Protein AF-A0A2U1WUU9-F1 (afdb_monomer)

Secondary structure (DSSP, 8-state):
------TT-BHHHHHHH-HHHHHHHHHH-GGGSTTSS--TTSBHHHHHHHHT--HHHHHHHHTT-------S-----------

Sequence (83 aa):
MSIEFAAATRLDTVTKQDPQAIARLATLHPGFGPGAGLPGEVTLGDAAEAIGLPLDLVLAYARGEIRVQVQEGRSCGCGCGSK

Radius of gyration: 15.57 Å; Cα contacts (8 Å, |Δi|>4): 87; chains: 1; bounding box: 55×22×27 Å

Mean predicted aligned error: 10.15 Å

Foldseek 3Di:
DQDQADQQAFQLNLCVVPVVLLVQLCVVPVCSPVPNPDDRRHGLNRSCVVVVHDSVVSRCSSRVVDDPPPPPPDDPPPDPDDD

Nearest PDB structures (foldseek):
  2k5e-assembly1_A  TM=5.647E-01  e=1.740E-01  Methanocaldococcus jannaschii
  7w5x-assembly1_F  TM=4.210E-01  e=9.136E+00  Escherichia coli K-12

Structure (mmCIF, N/CA/C/O backbone):
data_AF-A0A2U1WUU9-F1
#
_entry.id   AF-A0A2U1WUU9-F1
#
loop_
_atom_site.group_PDB
_atom_site.id
_atom_site.type_symbol
_atom_site.label_atom_id
_atom_site.label_alt_id
_atom_site.label_comp_id
_atom_site.label_asym_id
_atom_site.label_entity_id
_atom_site.label_seq_id
_atom_site.pdbx_PDB_ins_code
_atom_site.Cartn_x
_atom_site.Cartn_y
_atom_site.Cartn_z
_atom_site.occupancy
_atom_site.B_iso_or_equiv
_atom_site.auth_seq_id
_atom_site.auth_comp_id
_atom_site.auth_asym_id
_atom_site.auth_atom_id
_atom_site.pdbx_PDB_model_num
ATOM 1 N N . MET A 1 1 ? -11.621 -1.234 15.874 1.00 47.06 1 MET A N 1
ATOM 2 C CA . MET A 1 1 ? -12.376 -1.270 14.606 1.00 47.06 1 MET A CA 1
ATOM 3 C C . MET A 1 1 ? -11.385 -1.607 13.514 1.00 47.06 1 MET A C 1
ATOM 5 O O . MET A 1 1 ? -10.489 -0.809 13.281 1.00 47.06 1 MET A O 1
ATOM 9 N N . SER A 1 2 ? -11.475 -2.804 12.940 1.00 57.72 2 SER A N 1
ATOM 10 C CA . SER A 1 2 ? -10.666 -3.185 11.780 1.00 57.72 2 SER A CA 1
ATOM 11 C C . SER A 1 2 ? -11.324 -2.570 10.550 1.00 57.72 2 SER A C 1
ATOM 13 O O . SER A 1 2 ? -12.515 -2.779 10.336 1.00 57.72 2 SER A O 1
ATOM 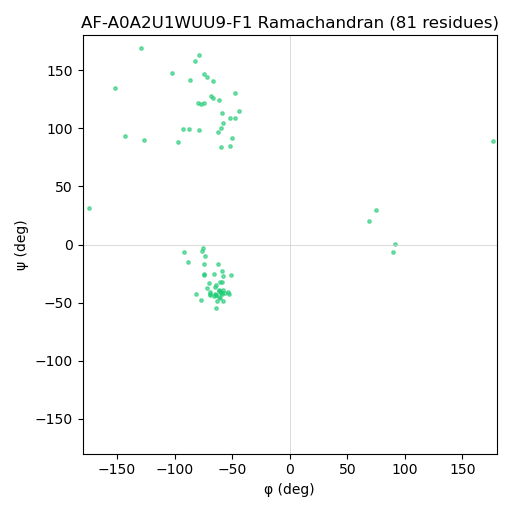15 N N . ILE A 1 3 ? -10.599 -1.745 9.803 1.00 69.19 3 ILE A N 1
ATOM 16 C CA . ILE A 1 3 ? -11.115 -1.162 8.564 1.00 69.19 3 ILE A CA 1
ATOM 17 C C . ILE A 1 3 ? -11.048 -2.255 7.495 1.00 69.19 3 ILE A C 1
ATOM 19 O O . ILE A 1 3 ? -9.980 -2.807 7.234 1.00 69.19 3 ILE A O 1
ATOM 23 N N . GLU A 1 4 ? -12.192 -2.600 6.910 1.00 80.62 4 GLU A N 1
ATOM 24 C CA . GLU A 1 4 ? -12.273 -3.621 5.867 1.00 80.62 4 GLU A CA 1
ATOM 25 C C . GLU A 1 4 ? -12.022 -2.978 4.497 1.00 80.62 4 GLU A C 1
ATOM 27 O O . GLU A 1 4 ? -12.898 -2.346 3.909 1.00 80.62 4 GLU A O 1
ATOM 32 N N . PHE A 1 5 ? -10.795 -3.108 3.992 1.00 86.62 5 PHE A N 1
ATOM 33 C CA . PHE A 1 5 ? -10.468 -2.745 2.611 1.00 86.62 5 PHE A CA 1
ATOM 34 C C . PHE A 1 5 ? -10.740 -3.916 1.664 1.00 86.62 5 PHE A C 1
ATOM 36 O O . PHE A 1 5 ? -10.454 -5.069 2.003 1.00 86.62 5 PHE A O 1
ATOM 43 N N . ALA A 1 6 ? -11.254 -3.617 0.472 1.00 89.44 6 ALA A N 1
ATOM 44 C CA . ALA A 1 6 ? -11.555 -4.578 -0.584 1.00 89.44 6 ALA A CA 1
ATOM 45 C C . ALA A 1 6 ? -10.941 -4.131 -1.919 1.00 89.44 6 ALA A C 1
ATOM 47 O O . ALA A 1 6 ? -10.504 -2.992 -2.067 1.00 89.44 6 ALA A O 1
ATOM 48 N N . ALA A 1 7 ? -10.939 -5.018 -2.918 1.00 90.31 7 ALA A N 1
ATOM 49 C CA . ALA A 1 7 ? -10.369 -4.733 -4.239 1.00 90.31 7 ALA A CA 1
ATOM 50 C C . ALA A 1 7 ? -10.943 -3.460 -4.877 1.00 90.31 7 ALA A C 1
ATOM 52 O O . ALA A 1 7 ? -10.197 -2.666 -5.433 1.00 90.31 7 ALA A O 1
ATOM 53 N N . ALA A 1 8 ? -12.255 -3.247 -4.737 1.00 92.75 8 ALA A N 1
ATOM 54 C CA . ALA A 1 8 ? -12.966 -2.091 -5.278 1.00 92.75 8 ALA A CA 1
ATOM 55 C C . ALA A 1 8 ? -12.755 -0.795 -4.471 1.00 92.75 8 ALA A C 1
ATOM 57 O O . ALA A 1 8 ? -13.246 0.264 -4.865 1.00 92.75 8 ALA A O 1
ATOM 58 N N . THR A 1 9 ? -12.061 -0.851 -3.329 1.00 91.44 9 THR A N 1
ATOM 59 C CA . THR A 1 9 ? -11.774 0.344 -2.535 1.00 91.44 9 THR A CA 1
ATOM 60 C C . THR A 1 9 ? -10.798 1.237 -3.296 1.00 91.44 9 THR A C 1
ATOM 62 O O . THR A 1 9 ? -9.738 0.789 -3.726 1.00 91.44 9 THR A O 1
ATOM 65 N N . ARG A 1 10 ? -11.150 2.516 -3.446 1.00 91.38 10 ARG A N 1
ATOM 66 C CA . ARG A 1 10 ? -10.309 3.525 -4.104 1.00 91.38 10 ARG A CA 1
ATOM 67 C C . ARG A 1 10 ? -9.142 3.957 -3.227 1.00 91.38 10 ARG A C 1
ATOM 69 O O . ARG A 1 10 ? -9.304 4.088 -2.013 1.00 91.38 10 ARG A O 1
ATOM 76 N N . LEU A 1 11 ? -8.008 4.280 -3.843 1.00 87.75 11 LEU A N 1
ATOM 77 C CA . LEU A 1 11 ? -6.821 4.790 -3.148 1.00 87.75 11 LEU A CA 1
ATOM 78 C C . LEU A 1 11 ? -7.102 6.075 -2.353 1.00 87.75 11 LEU A C 1
ATOM 80 O O . LEU A 1 11 ? -6.633 6.206 -1.222 1.00 87.75 11 LEU A O 1
ATOM 84 N N . ASP A 1 12 ? -7.919 6.997 -2.874 1.00 89.62 12 ASP A N 1
ATOM 85 C CA . ASP A 1 12 ? -8.333 8.198 -2.128 1.00 89.62 12 ASP A CA 1
ATOM 86 C C . ASP A 1 12 ? -9.112 7.837 -0.851 1.00 89.62 12 ASP A C 1
ATOM 88 O O . ASP A 1 12 ? -8.913 8.435 0.207 1.00 89.62 12 ASP A O 1
ATOM 92 N N . THR A 1 1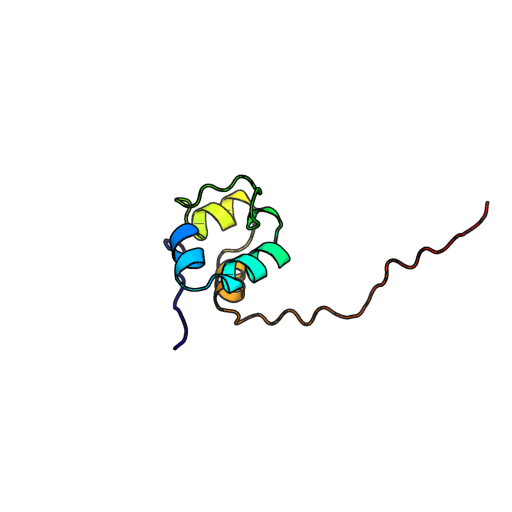3 ? -9.971 6.820 -0.943 1.00 90.81 13 THR A N 1
ATOM 93 C CA . THR A 1 13 ? -10.801 6.359 0.171 1.00 90.81 13 THR A CA 1
ATOM 94 C C . THR A 1 13 ? -9.933 5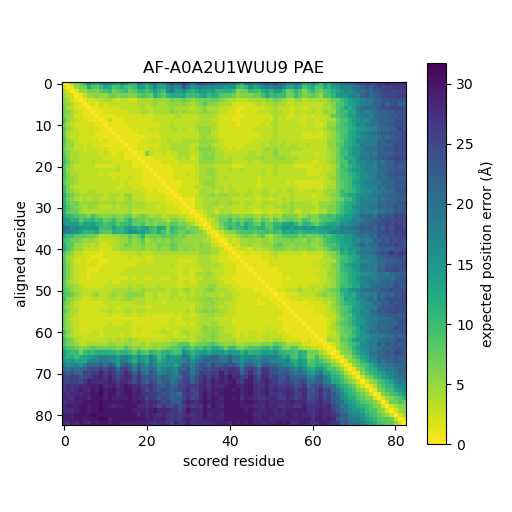.700 1.235 1.00 90.81 13 THR A C 1
ATOM 96 O O . THR A 1 13 ? -10.091 6.012 2.413 1.00 90.81 13 THR A O 1
ATOM 99 N N . VAL A 1 14 ? -8.959 4.878 0.829 1.00 88.25 14 VAL A N 1
ATOM 100 C CA . VAL A 1 14 ? -7.939 4.326 1.735 1.00 88.25 14 VAL A CA 1
ATOM 101 C C . VAL A 1 14 ? -7.179 5.455 2.428 1.00 88.25 14 VAL A C 1
ATOM 103 O O . VAL A 1 14 ? -7.092 5.460 3.648 1.00 88.25 14 VAL A O 1
ATOM 106 N N . THR A 1 15 ? -6.710 6.456 1.679 1.00 86.94 15 THR A N 1
ATOM 107 C CA . THR A 1 15 ? -5.962 7.603 2.225 1.00 86.94 15 THR A CA 1
ATOM 108 C C . THR A 1 15 ? -6.775 8.389 3.257 1.00 86.94 15 THR A C 1
ATOM 110 O O . THR A 1 15 ? -6.241 8.806 4.281 1.00 86.94 15 THR A O 1
ATOM 113 N N . LYS A 1 16 ? -8.072 8.597 2.999 1.00 87.62 16 LYS A N 1
ATOM 114 C CA . LYS A 1 16 ? -8.981 9.317 3.904 1.00 87.62 16 LYS A CA 1
ATOM 115 C C . LYS A 1 16 ? -9.323 8.518 5.160 1.00 87.62 16 LYS A C 1
ATOM 117 O O . LYS A 1 16 ? -9.473 9.115 6.221 1.00 87.62 16 LYS A O 1
ATOM 122 N N . GLN A 1 17 ? -9.488 7.202 5.036 1.00 89.31 17 GLN A N 1
ATOM 123 C CA . GLN A 1 17 ? -9.861 6.329 6.153 1.00 89.31 17 GLN A CA 1
ATOM 124 C C . GLN A 1 17 ? -8.660 5.950 7.024 1.00 89.31 17 GLN A C 1
ATOM 126 O O . GLN A 1 17 ? -8.765 5.965 8.248 1.00 89.31 17 GLN A O 1
ATOM 131 N N . ASP A 1 18 ? -7.528 5.627 6.402 1.00 86.94 18 ASP A N 1
ATOM 132 C CA . ASP A 1 18 ? -6.269 5.306 7.067 1.00 86.94 18 ASP A CA 1
ATOM 133 C C . ASP A 1 18 ? -5.075 5.862 6.260 1.00 86.94 18 ASP A C 1
ATOM 135 O O . ASP A 1 18 ? -4.522 5.182 5.389 1.00 86.94 18 ASP A O 1
ATOM 139 N N . PRO A 1 19 ? -4.600 7.080 6.577 1.00 83.75 19 PRO A N 1
ATOM 140 C CA . PRO A 1 19 ? -3.402 7.644 5.957 1.00 83.75 19 PRO A CA 1
ATOM 141 C C . PRO A 1 19 ? -2.150 6.773 6.149 1.00 83.75 19 PRO A C 1
ATOM 143 O O . PRO A 1 19 ? -1.232 6.806 5.328 1.00 83.75 19 PRO A O 1
ATOM 146 N N . GLN A 1 20 ? -2.094 5.978 7.225 1.00 85.12 20 GLN A N 1
ATOM 147 C CA . GLN A 1 20 ? -0.979 5.069 7.489 1.00 85.12 20 GLN A CA 1
ATOM 148 C C . GLN A 1 20 ? -1.020 3.847 6.568 1.00 85.12 20 GLN A C 1
ATOM 150 O O . GLN A 1 20 ? 0.034 3.287 6.275 1.00 85.12 20 GLN A O 1
ATOM 155 N N . ALA A 1 21 ? -2.191 3.442 6.065 1.00 86.44 21 ALA A N 1
ATOM 156 C CA . ALA A 1 21 ? -2.298 2.354 5.095 1.00 86.44 21 ALA A CA 1
ATOM 157 C C . ALA A 1 21 ? -1.544 2.681 3.798 1.00 86.44 21 ALA A C 1
ATOM 159 O O . ALA A 1 21 ? -0.825 1.827 3.288 1.00 86.44 21 ALA A O 1
ATOM 160 N N . ILE A 1 22 ? -1.604 3.927 3.316 1.00 85.81 22 ILE A N 1
ATOM 161 C CA . ILE A 1 22 ? -0.815 4.371 2.155 1.00 85.81 22 ILE A CA 1
ATOM 162 C C . ILE A 1 22 ? 0.682 4.329 2.449 1.00 85.81 22 ILE A C 1
ATOM 164 O O . ILE A 1 22 ? 1.452 3.840 1.628 1.00 85.81 22 ILE A O 1
ATOM 168 N N . ALA A 1 23 ? 1.102 4.780 3.634 1.00 83.56 23 ALA A N 1
ATOM 169 C CA . ALA A 1 23 ? 2.505 4.699 4.030 1.00 83.56 23 ALA A CA 1
ATOM 170 C C . ALA A 1 23 ? 3.003 3.242 4.061 1.00 83.56 23 ALA A C 1
ATOM 172 O O . ALA A 1 23 ? 4.104 2.969 3.591 1.00 83.56 23 ALA A O 1
ATOM 173 N N . ARG A 1 24 ? 2.181 2.295 4.542 1.00 86.25 24 ARG A N 1
ATOM 174 C CA . ARG A 1 24 ? 2.479 0.849 4.514 1.00 86.25 24 ARG A CA 1
ATOM 175 C C . ARG A 1 24 ? 2.527 0.300 3.090 1.00 86.25 24 ARG A C 1
ATOM 177 O O . ARG A 1 24 ? 3.434 -0.447 2.761 1.00 86.25 24 ARG A O 1
ATOM 184 N N . LEU A 1 25 ? 1.585 0.669 2.228 1.00 86.19 25 LEU A N 1
ATOM 185 C CA . LEU A 1 25 ? 1.597 0.241 0.827 1.00 86.19 25 LEU A CA 1
ATOM 186 C C . LEU A 1 25 ? 2.815 0.796 0.074 1.00 86.19 25 LEU A C 1
ATOM 188 O O . LEU A 1 25 ? 3.411 0.096 -0.741 1.00 86.19 25 LEU A O 1
ATOM 192 N N . ALA A 1 26 ? 3.249 2.013 0.400 1.00 86.25 26 ALA A N 1
ATOM 193 C CA . ALA A 1 26 ? 4.460 2.604 -0.154 1.00 86.25 26 ALA A CA 1
ATOM 194 C C . ALA A 1 26 ? 5.744 1.863 0.272 1.00 86.25 26 ALA A C 1
ATOM 196 O O . ALA A 1 26 ? 6.723 1.902 -0.472 1.00 86.25 26 ALA A O 1
ATOM 197 N N . THR A 1 27 ? 5.757 1.157 1.417 1.00 84.38 27 THR A N 1
ATOM 198 C CA . THR A 1 27 ? 6.892 0.279 1.779 1.00 84.38 27 THR A CA 1
ATOM 199 C C . THR A 1 27 ? 6.916 -1.011 0.967 1.00 84.38 27 THR A C 1
ATOM 201 O O . THR A 1 27 ? 7.987 -1.585 0.782 1.00 84.38 27 THR A O 1
ATOM 204 N N . LEU A 1 28 ? 5.758 -1.456 0.470 1.00 83.56 28 LEU A N 1
ATOM 205 C CA . LEU A 1 28 ? 5.649 -2.622 -0.398 1.00 83.56 28 LEU A CA 1
ATOM 206 C C . LEU A 1 28 ? 6.091 -2.298 -1.828 1.00 83.56 28 LEU A C 1
ATOM 208 O O . LEU A 1 28 ? 6.858 -3.050 -2.424 1.00 83.56 28 LEU A O 1
ATOM 212 N N . HIS A 1 29 ? 5.604 -1.186 -2.382 1.00 84.56 29 HIS A N 1
ATOM 213 C CA . HIS A 1 29 ? 5.999 -0.734 -3.709 1.00 84.56 29 HIS A CA 1
ATOM 214 C C . HIS A 1 29 ? 5.898 0.792 -3.820 1.00 84.56 29 HIS A C 1
ATOM 216 O O . HIS A 1 29 ? 4.858 1.359 -3.468 1.00 84.56 29 HIS A O 1
ATOM 222 N N . PRO A 1 30 ? 6.915 1.476 -4.386 1.00 81.31 30 PRO A N 1
ATOM 223 C CA . PRO A 1 30 ? 6.896 2.931 -4.532 1.00 81.31 30 PRO A CA 1
ATOM 224 C C . PRO A 1 30 ? 5.706 3.423 -5.360 1.00 81.31 30 PRO A C 1
ATOM 226 O O . PRO A 1 30 ? 5.274 4.546 -5.155 1.00 81.31 30 PRO A O 1
ATOM 229 N N . GLY A 1 31 ? 5.129 2.567 -6.214 1.00 83.12 31 GLY A N 1
ATOM 230 C CA . GLY A 1 31 ? 3.884 2.777 -6.970 1.00 83.12 31 GLY A CA 1
ATOM 231 C C . GLY A 1 31 ? 2.677 3.239 -6.142 1.00 83.12 31 GLY A C 1
ATOM 232 O O . GLY A 1 31 ? 1.805 3.912 -6.678 1.00 83.12 31 GLY A O 1
ATOM 233 N N . PHE A 1 32 ? 2.630 2.922 -4.845 1.00 83.25 32 PHE A N 1
ATOM 234 C CA . PHE A 1 32 ? 1.566 3.370 -3.936 1.00 83.25 32 PHE A CA 1
ATOM 235 C C . PHE A 1 32 ? 1.883 4.692 -3.216 1.00 83.25 32 PHE A C 1
ATOM 237 O O . PHE A 1 32 ? 1.042 5.217 -2.488 1.00 83.25 32 PHE A O 1
ATOM 244 N N . GLY A 1 33 ? 3.101 5.215 -3.368 1.00 75.44 33 GLY A N 1
ATOM 245 C CA . GLY A 1 33 ? 3.563 6.418 -2.686 1.00 75.44 33 GLY A CA 1
ATOM 246 C C . GLY A 1 33 ? 3.059 7.726 -3.313 1.00 75.44 33 GLY A C 1
ATOM 247 O O . GLY A 1 33 ? 2.631 7.764 -4.470 1.00 75.44 33 GLY A O 1
ATOM 248 N N . PRO A 1 34 ? 3.140 8.845 -2.573 1.00 64.75 34 PRO A N 1
ATOM 249 C CA . PRO A 1 34 ? 2.830 10.161 -3.118 1.00 64.75 34 PRO A CA 1
ATOM 250 C C . PRO A 1 34 ? 3.784 10.498 -4.275 1.00 64.75 34 PRO A C 1
ATOM 252 O O . PRO A 1 34 ? 5.001 10.465 -4.117 1.00 64.75 34 PRO A O 1
ATOM 255 N N . GLY A 1 35 ? 3.222 10.819 -5.445 1.00 65.62 35 GLY A N 1
ATOM 256 C CA . GLY A 1 35 ? 3.983 11.128 -6.665 1.00 65.62 35 GLY A CA 1
ATOM 257 C C . GLY A 1 35 ? 4.264 9.931 -7.578 1.00 65.62 35 GLY A C 1
ATOM 258 O O . GLY A 1 35 ? 4.846 10.108 -8.642 1.00 65.62 35 GLY A O 1
ATOM 259 N N . ALA A 1 36 ? 3.810 8.731 -7.212 1.00 67.50 36 ALA A N 1
ATOM 260 C CA . ALA A 1 36 ? 4.059 7.504 -7.964 1.00 67.50 36 ALA A CA 1
ATOM 261 C C . ALA A 1 36 ? 3.232 7.341 -9.254 1.00 67.50 36 ALA A C 1
ATOM 263 O O . ALA A 1 36 ? 3.408 6.377 -9.993 1.00 67.50 36 ALA A O 1
ATOM 264 N N . GLY A 1 37 ? 2.338 8.290 -9.534 1.00 63.41 37 GLY A N 1
ATOM 265 C CA . GLY A 1 37 ? 1.579 8.354 -10.782 1.00 63.41 37 GLY A CA 1
ATOM 266 C C . GLY A 1 37 ? 0.248 7.602 -10.777 1.00 63.41 37 GLY A C 1
ATOM 267 O O . GLY A 1 37 ? -0.509 7.769 -11.728 1.00 63.41 37 GLY A O 1
ATOM 268 N N . LEU A 1 38 ? -0.089 6.840 -9.727 1.00 76.19 38 LEU A N 1
ATOM 269 C CA . LEU A 1 38 ? -1.427 6.255 -9.604 1.00 76.19 38 LEU A CA 1
ATOM 270 C C . LEU A 1 38 ? -2.453 7.333 -9.210 1.00 76.19 38 LEU A C 1
ATOM 272 O O . LEU A 1 38 ? -2.296 7.971 -8.164 1.00 76.19 38 LEU A O 1
ATOM 276 N N . PRO A 1 39 ? -3.506 7.554 -10.016 1.00 80.44 39 PRO A N 1
ATOM 277 C CA . PRO A 1 39 ? -4.548 8.505 -9.666 1.00 80.44 39 PRO A CA 1
ATOM 278 C C . PRO A 1 39 ? -5.407 7.961 -8.517 1.00 80.44 39 PRO A C 1
ATOM 280 O O . PRO A 1 39 ? -5.684 6.769 -8.434 1.00 80.44 39 PRO A O 1
ATOM 283 N N . GLY A 1 40 ? -5.858 8.840 -7.618 1.00 80.38 40 GLY A N 1
ATOM 284 C CA . GLY A 1 40 ? -6.598 8.438 -6.410 1.00 80.38 40 GLY A CA 1
ATOM 285 C C . GLY A 1 40 ? -7.940 7.740 -6.677 1.00 80.38 40 GLY A C 1
ATOM 286 O O . GLY A 1 40 ? -8.479 7.088 -5.784 1.00 80.38 40 GLY A O 1
ATOM 287 N N . GLU A 1 41 ? -8.473 7.853 -7.896 1.00 86.94 41 GLU A N 1
ATOM 288 C CA . GLU A 1 41 ? -9.679 7.153 -8.353 1.00 86.94 41 GLU A CA 1
ATOM 289 C C . GLU A 1 41 ? -9.465 5.657 -8.633 1.00 86.94 41 GLU A C 1
ATOM 291 O O . GLU A 1 41 ? -10.445 4.910 -8.673 1.00 86.94 41 GLU A O 1
ATOM 296 N N . VAL A 1 42 ? -8.207 5.224 -8.782 1.00 90.19 42 VAL A N 1
ATOM 297 C CA . VAL A 1 42 ? -7.834 3.823 -9.003 1.00 90.19 42 VAL A CA 1
ATOM 298 C C . VAL A 1 42 ? -8.145 2.987 -7.770 1.00 90.19 42 VAL A C 1
ATOM 300 O O . VAL A 1 42 ? -7.976 3.415 -6.622 1.00 90.19 42 VAL A O 1
ATOM 303 N N . THR A 1 43 ? -8.630 1.778 -8.027 1.00 92.12 43 THR A N 1
ATOM 304 C CA . THR A 1 43 ? -8.967 0.803 -6.995 1.00 92.12 43 THR A CA 1
ATOM 305 C C . THR A 1 43 ? -7.724 0.040 -6.531 1.00 92.12 43 THR A C 1
ATOM 307 O O . THR A 1 43 ? -6.732 -0.048 -7.252 1.00 92.12 43 THR A O 1
ATOM 310 N N . LEU A 1 44 ? -7.752 -0.535 -5.326 1.00 89.94 44 LEU A N 1
ATOM 311 C CA . LEU A 1 44 ? -6.663 -1.394 -4.844 1.00 89.94 44 LEU A CA 1
ATOM 312 C C . LEU A 1 44 ? -6.428 -2.603 -5.764 1.00 89.94 44 LEU A C 1
ATOM 314 O O . LEU A 1 44 ? -5.287 -3.032 -5.905 1.00 89.94 44 LEU A O 1
ATOM 318 N N . GLY A 1 45 ? -7.484 -3.127 -6.397 1.00 91.56 45 GLY A N 1
ATOM 319 C CA . GLY A 1 45 ? -7.408 -4.193 -7.399 1.00 91.56 45 GLY A CA 1
ATOM 320 C C . GLY A 1 45 ? -6.647 -3.775 -8.650 1.00 91.56 45 GLY A C 1
ATOM 321 O O . GLY A 1 45 ? -5.655 -4.410 -8.994 1.00 91.56 45 GLY A O 1
ATOM 322 N N . AS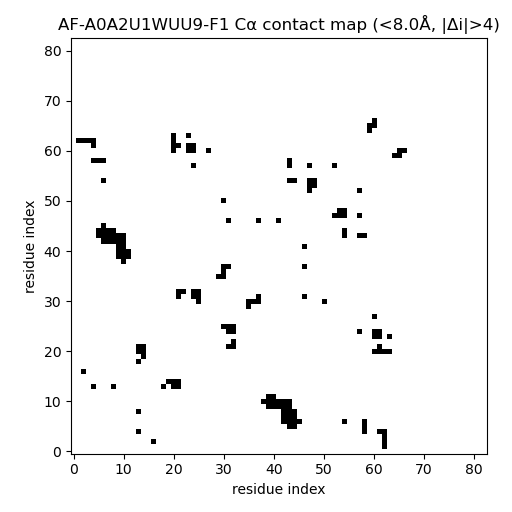P A 1 46 ? -7.065 -2.673 -9.273 1.00 91.94 46 ASP A N 1
ATOM 323 C CA . ASP A 1 46 ? -6.390 -2.112 -10.450 1.00 91.94 46 ASP A CA 1
ATOM 324 C C . ASP A 1 46 ? -4.935 -1.738 -10.146 1.00 91.94 46 ASP A C 1
ATOM 326 O O . ASP A 1 46 ? -4.039 -2.017 -10.936 1.00 91.94 46 ASP A O 1
ATOM 330 N N . ALA A 1 47 ? -4.673 -1.140 -8.980 1.00 88.75 47 ALA A N 1
ATOM 331 C CA . ALA A 1 47 ? -3.317 -0.804 -8.562 1.00 88.75 47 ALA A CA 1
ATOM 332 C C . ALA A 1 47 ? -2.451 -2.058 -8.369 1.00 88.75 47 ALA A C 1
ATOM 334 O O . ALA A 1 47 ? -1.300 -2.079 -8.801 1.00 88.75 47 ALA A O 1
ATOM 335 N N . ALA A 1 48 ? -2.990 -3.107 -7.740 1.00 90.81 48 ALA A N 1
ATOM 336 C CA . ALA A 1 48 ? -2.287 -4.374 -7.569 1.00 90.81 48 ALA A CA 1
ATOM 337 C C . ALA A 1 48 ? -1.953 -5.011 -8.926 1.00 90.81 48 ALA A C 1
ATOM 339 O O . ALA A 1 48 ? -0.811 -5.416 -9.139 1.00 90.81 48 ALA A O 1
ATOM 340 N N . GLU A 1 49 ? -2.908 -5.028 -9.858 1.00 90.62 49 GLU A N 1
ATOM 341 C CA . GLU A 1 49 ? -2.709 -5.555 -11.210 1.00 90.62 49 GLU A CA 1
ATOM 342 C C . GLU A 1 49 ? -1.659 -4.748 -11.987 1.00 90.62 49 GLU A C 1
ATOM 344 O O . GLU A 1 49 ? -0.708 -5.325 -12.512 1.00 90.62 49 GLU A O 1
ATOM 349 N N . ALA A 1 50 ? -1.768 -3.417 -11.987 1.00 87.38 50 ALA A N 1
ATOM 350 C CA . ALA A 1 50 ? -0.852 -2.525 -12.696 1.00 87.38 50 ALA A CA 1
ATOM 351 C C . ALA A 1 50 ? 0.602 -2.641 -12.208 1.00 87.38 50 ALA A C 1
ATOM 353 O O . ALA A 1 50 ? 1.540 -2.466 -12.985 1.00 87.38 50 ALA A O 1
ATOM 354 N N . ILE A 1 51 ? 0.795 -2.933 -10.920 1.00 86.25 51 ILE A N 1
ATOM 355 C CA . ILE A 1 51 ? 2.116 -3.113 -10.306 1.00 86.25 51 ILE A CA 1
ATOM 356 C C . ILE A 1 51 ? 2.594 -4.578 -10.415 1.00 86.25 51 ILE A C 1
ATOM 358 O O . ILE A 1 51 ? 3.777 -4.865 -10.236 1.00 86.25 51 ILE A O 1
ATOM 362 N N . GLY A 1 52 ? 1.698 -5.518 -10.731 1.00 87.88 52 GLY A N 1
ATOM 363 C CA . GLY A 1 52 ? 1.999 -6.949 -10.779 1.00 87.88 52 GLY A CA 1
ATOM 364 C C . GLY A 1 52 ? 2.124 -7.592 -9.394 1.00 87.88 52 GLY A C 1
ATOM 365 O O . GLY A 1 52 ? 2.881 -8.547 -9.221 1.00 87.88 52 GLY A O 1
ATOM 366 N N . LEU A 1 53 ? 1.408 -7.067 -8.397 1.00 87.69 53 LEU A N 1
ATOM 367 C CA . LEU A 1 53 ? 1.379 -7.602 -7.037 1.00 87.69 53 LEU A CA 1
ATOM 368 C C . LEU A 1 53 ? 0.099 -8.400 -6.769 1.00 87.69 53 LEU A C 1
ATOM 370 O O . LEU A 1 53 ? -0.972 -8.055 -7.270 1.00 87.69 53 LEU A O 1
ATOM 374 N N . PRO A 1 54 ? 0.168 -9.447 -5.930 1.00 89.94 54 PRO A N 1
ATOM 375 C CA . PRO A 1 54 ? -1.023 -10.176 -5.532 1.00 89.94 54 PRO A CA 1
ATOM 376 C C . PRO A 1 54 ? -1.937 -9.281 -4.688 1.00 89.94 54 PRO A C 1
ATOM 378 O O . PRO A 1 54 ? -1.523 -8.735 -3.664 1.00 89.94 54 PRO A O 1
ATOM 381 N N . LEU A 1 55 ? -3.202 -9.176 -5.104 1.00 88.50 55 LEU A N 1
ATOM 382 C CA . LEU A 1 55 ? -4.229 -8.378 -4.429 1.00 88.50 55 LEU A CA 1
ATOM 383 C C . LEU A 1 55 ? -4.352 -8.719 -2.937 1.00 88.50 55 LEU A C 1
ATOM 385 O O . LEU A 1 55 ? -4.455 -7.816 -2.113 1.00 88.50 55 LEU A O 1
ATOM 389 N N . ASP A 1 56 ? -4.309 -10.004 -2.584 1.00 88.12 56 ASP A N 1
ATOM 390 C CA . ASP A 1 56 ? -4.391 -10.458 -1.190 1.00 88.12 56 ASP A CA 1
ATOM 391 C C . ASP A 1 56 ? -3.301 -9.817 -0.313 1.00 88.12 56 ASP A C 1
ATOM 393 O O . ASP A 1 56 ? -3.576 -9.294 0.766 1.00 88.12 56 ASP A O 1
ATOM 397 N N . LEU A 1 57 ? -2.079 -9.729 -0.843 1.00 87.25 57 LEU A N 1
ATOM 398 C CA . LEU A 1 57 ? -0.945 -9.123 -0.156 1.00 87.25 57 LEU A CA 1
ATOM 399 C C . LEU A 1 57 ? -1.114 -7.605 -0.016 1.00 87.25 57 LEU A C 1
ATOM 401 O O . LEU A 1 57 ? -0.840 -7.052 1.048 1.00 87.25 57 LEU A O 1
ATOM 405 N N . VAL A 1 58 ? -1.617 -6.932 -1.054 1.00 89.25 58 VAL A N 1
ATOM 406 C CA . VAL A 1 58 ? -1.936 -5.495 -1.008 1.00 89.25 58 VAL A CA 1
ATOM 407 C C . VAL A 1 58 ? -3.000 -5.211 0.058 1.00 89.25 58 VAL A C 1
ATOM 409 O O . VAL A 1 58 ? -2.823 -4.314 0.884 1.00 89.25 58 VAL A O 1
ATOM 412 N N . LEU A 1 59 ? -4.075 -6.002 0.103 1.00 89.06 59 LEU A N 1
ATOM 413 C CA . LEU A 1 59 ? -5.133 -5.856 1.106 1.00 89.06 59 LEU A CA 1
ATOM 414 C C . LEU A 1 59 ? -4.612 -6.117 2.524 1.00 89.06 59 LEU A C 1
ATOM 416 O O . LEU A 1 59 ? -4.905 -5.337 3.433 1.00 89.06 59 LEU A O 1
ATOM 420 N N . ALA A 1 60 ? -3.799 -7.156 2.713 1.00 86.62 60 ALA A N 1
ATOM 421 C CA . ALA A 1 60 ? -3.230 -7.500 4.010 1.00 86.62 60 ALA A CA 1
ATOM 422 C C . ALA A 1 60 ? -2.261 -6.418 4.539 1.00 86.62 60 ALA A C 1
ATOM 424 O O . ALA A 1 60 ? -2.265 -6.109 5.734 1.00 86.62 60 ALA A O 1
ATOM 425 N N .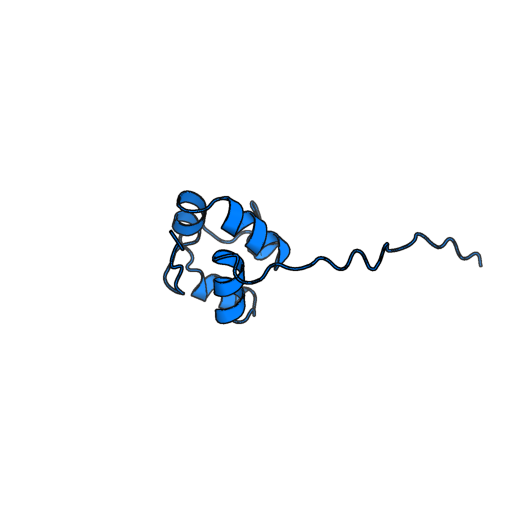 TYR A 1 61 ? -1.476 -5.773 3.665 1.00 86.44 61 TYR A N 1
ATOM 426 C CA . TYR A 1 61 ? -0.651 -4.611 4.035 1.00 86.44 61 TYR A CA 1
ATOM 427 C C . TYR A 1 61 ? -1.488 -3.373 4.353 1.00 86.44 61 TYR A C 1
ATOM 429 O O . TYR A 1 61 ? -1.220 -2.692 5.347 1.00 86.44 61 TYR A O 1
ATOM 437 N N . ALA A 1 62 ? -2.512 -3.085 3.541 1.00 85.81 62 ALA A N 1
ATOM 438 C CA . ALA A 1 62 ? -3.398 -1.944 3.760 1.00 85.81 62 ALA A CA 1
ATOM 439 C C . ALA A 1 62 ? -4.094 -2.040 5.128 1.00 85.81 62 ALA A C 1
ATOM 441 O O . ALA A 1 62 ? -4.126 -1.067 5.881 1.00 85.81 62 ALA A O 1
ATOM 442 N N . ARG A 1 63 ? -4.561 -3.238 5.498 1.00 86.00 63 ARG A N 1
ATOM 443 C CA . ARG A 1 63 ? -5.177 -3.531 6.804 1.00 86.00 63 ARG A CA 1
ATOM 444 C C . ARG A 1 63 ? -4.176 -3.588 7.964 1.00 86.00 63 ARG A C 1
ATOM 446 O O . ARG A 1 63 ? -4.581 -3.637 9.123 1.00 86.00 63 ARG A O 1
ATOM 453 N N . GLY A 1 64 ? -2.873 -3.579 7.675 1.00 78.88 64 GLY A N 1
ATOM 454 C CA . GLY A 1 64 ? -1.817 -3.725 8.678 1.00 78.88 64 GLY A CA 1
ATOM 455 C C . GLY A 1 64 ? -1.748 -5.122 9.305 1.00 78.88 64 GLY A C 1
ATOM 456 O O . GLY A 1 64 ? -1.186 -5.268 10.391 1.00 78.88 64 GLY A O 1
ATOM 457 N N . GLU A 1 65 ? -2.313 -6.136 8.640 1.00 76.94 65 GLU A N 1
ATOM 458 C CA . GLU A 1 65 ? -2.262 -7.544 9.063 1.00 76.94 65 GLU A CA 1
ATOM 459 C C . GLU A 1 65 ? -0.846 -8.106 8.899 1.00 76.94 65 GLU A C 1
ATOM 461 O O . GLU A 1 65 ? -0.375 -8.888 9.725 1.00 76.94 65 GLU A O 1
ATOM 466 N N . ILE A 1 66 ? -0.121 -7.630 7.882 1.00 65.31 66 ILE A N 1
ATOM 467 C CA . ILE A 1 66 ? 1.292 -7.945 7.692 1.00 65.31 66 ILE A CA 1
ATOM 468 C C . ILE A 1 66 ? 2.128 -6.858 8.363 1.00 65.31 66 ILE A C 1
ATOM 470 O O . ILE A 1 66 ? 2.369 -5.780 7.818 1.00 65.31 66 ILE A O 1
ATOM 474 N N . ARG A 1 67 ? 2.614 -7.157 9.569 1.00 57.38 67 ARG A N 1
ATOM 475 C CA . ARG A 1 67 ? 3.735 -6.421 10.152 1.00 57.38 67 ARG A CA 1
ATOM 476 C C . ARG A 1 67 ? 4.999 -6.952 9.503 1.00 57.38 67 ARG A C 1
ATOM 478 O O . ARG A 1 67 ? 5.504 -7.996 9.910 1.00 57.38 67 ARG A O 1
ATOM 485 N N . VAL A 1 68 ? 5.509 -6.243 8.501 1.00 50.75 68 VAL A N 1
ATOM 486 C CA . VAL A 1 68 ? 6.883 -6.462 8.046 1.00 50.75 68 VAL A CA 1
ATOM 487 C C . VAL A 1 68 ? 7.774 -6.182 9.242 1.00 50.75 68 VAL A C 1
ATOM 489 O O . VAL A 1 68 ? 8.028 -5.028 9.583 1.00 50.75 68 VAL A O 1
ATOM 492 N N . GL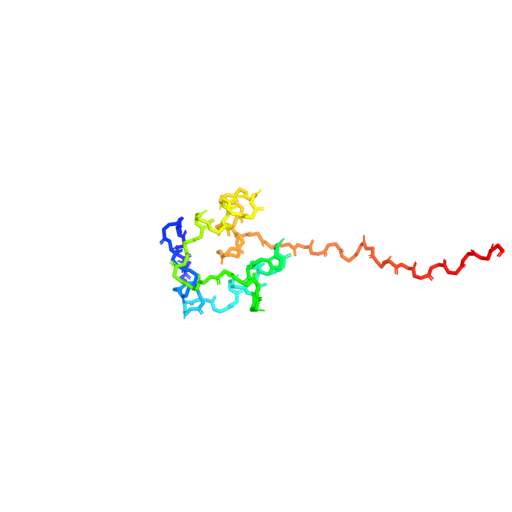N A 1 69 ? 8.228 -7.237 9.914 1.00 40.84 69 GLN A N 1
ATOM 493 C CA . GLN A 1 69 ? 9.486 -7.149 10.623 1.00 40.84 69 GLN A CA 1
ATOM 494 C C . GLN A 1 69 ? 10.503 -6.877 9.528 1.00 40.84 69 GLN A C 1
ATOM 496 O O . GLN A 1 69 ? 10.910 -7.787 8.808 1.00 40.84 69 GLN A O 1
ATOM 501 N N . VAL A 1 70 ? 10.842 -5.599 9.336 1.00 46.16 70 VAL A N 1
ATOM 502 C CA . VAL A 1 70 ? 12.086 -5.251 8.668 1.00 46.16 70 VAL A CA 1
ATOM 503 C C . VAL A 1 70 ? 13.118 -6.058 9.438 1.00 46.16 70 VAL A C 1
ATOM 505 O O . VAL A 1 70 ? 13.332 -5.806 10.623 1.00 46.16 70 VAL A O 1
ATOM 508 N N . GLN A 1 71 ? 13.674 -7.101 8.824 1.00 39.56 71 GLN A N 1
ATOM 509 C CA . GLN A 1 71 ? 14.909 -7.644 9.342 1.00 39.56 71 GLN A CA 1
ATOM 510 C C . GLN A 1 71 ? 15.868 -6.457 9.295 1.00 39.56 71 GLN A C 1
ATOM 512 O O . GLN A 1 71 ? 16.290 -6.039 8.217 1.00 39.56 71 GLN A O 1
ATOM 517 N N . GLU A 1 72 ? 16.153 -5.864 10.456 1.00 43.47 72 GLU A N 1
ATOM 518 C CA . GLU A 1 72 ? 17.411 -5.172 10.709 1.00 43.47 72 GLU A CA 1
ATOM 519 C C . GLU A 1 72 ? 18.513 -6.168 10.338 1.00 43.47 72 GLU A C 1
ATOM 521 O O . GLU A 1 72 ? 18.918 -7.018 11.124 1.00 43.47 72 GLU A O 1
ATOM 526 N N . GLY A 1 73 ? 18.858 -6.204 9.056 1.00 45.94 73 GLY A N 1
ATOM 527 C CA . GLY A 1 73 ? 19.416 -7.425 8.493 1.00 45.94 73 GLY A CA 1
ATOM 528 C C . GLY A 1 73 ? 19.886 -7.274 7.063 1.00 45.94 73 GLY A C 1
ATOM 529 O O . GLY A 1 73 ? 19.815 -8.227 6.299 1.00 45.94 73 GLY A O 1
ATOM 530 N N . ARG A 1 74 ? 20.351 -6.076 6.702 1.00 41.94 74 ARG A N 1
ATOM 531 C CA . ARG A 1 74 ? 21.490 -5.834 5.807 1.00 41.94 74 ARG A C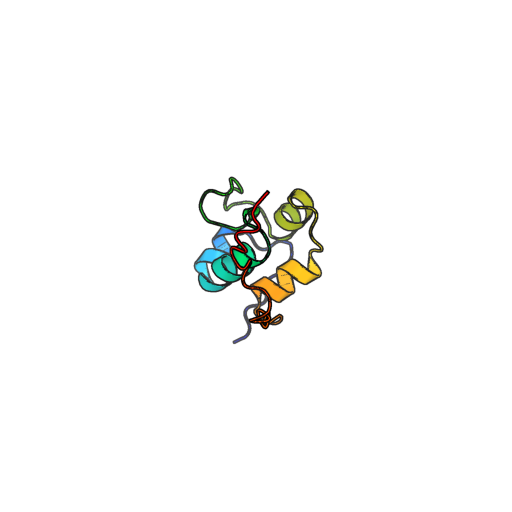A 1
ATOM 532 C C . ARG A 1 74 ? 21.603 -4.333 5.606 1.00 41.94 74 ARG A C 1
ATOM 534 O O . ARG A 1 74 ? 21.087 -3.767 4.648 1.00 41.94 74 ARG A O 1
ATOM 541 N N . SER A 1 75 ? 22.364 -3.700 6.497 1.00 47.81 75 SER A N 1
ATOM 542 C CA . SER A 1 75 ? 23.228 -2.616 6.053 1.00 47.81 75 SER A CA 1
ATOM 543 C C . SER A 1 75 ? 23.888 -3.093 4.762 1.00 47.81 75 SER A C 1
ATOM 545 O O . SER A 1 75 ? 24.650 -4.063 4.779 1.00 47.81 75 SER A O 1
ATOM 547 N N . CYS A 1 76 ? 23.588 -2.440 3.640 1.00 45.59 76 CYS A N 1
ATOM 548 C CA . CYS A 1 76 ? 24.548 -2.349 2.554 1.00 45.59 76 CYS A CA 1
ATOM 549 C C . CYS A 1 76 ? 25.756 -1.640 3.169 1.0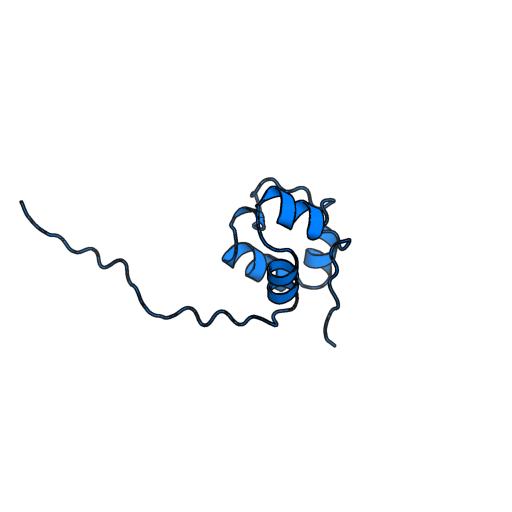0 45.59 76 CYS A C 1
ATOM 551 O O . CYS A 1 76 ? 25.850 -0.417 3.176 1.00 45.59 76 CYS A O 1
ATOM 553 N N . GLY A 1 77 ? 26.612 -2.424 3.826 1.00 44.72 77 GLY A N 1
ATOM 554 C CA . GLY A 1 77 ? 27.893 -1.972 4.307 1.00 44.72 77 GLY A CA 1
ATOM 555 C C . GLY A 1 77 ? 28.641 -1.485 3.085 1.00 44.72 77 G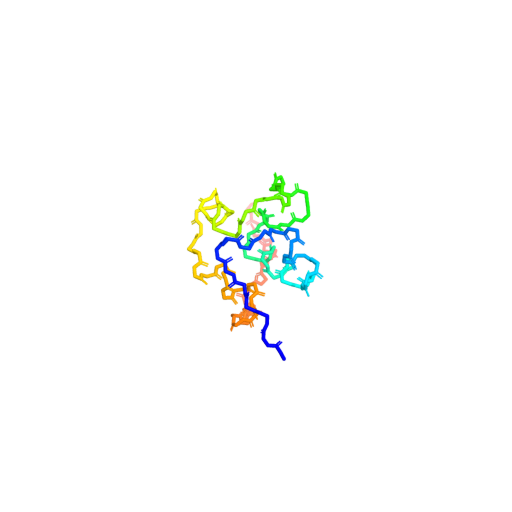LY A C 1
ATOM 556 O O . GLY A 1 77 ? 28.952 -2.268 2.189 1.00 44.72 77 GLY A O 1
ATOM 557 N N . CYS A 1 78 ? 28.885 -0.182 3.047 1.00 51.34 78 CYS A N 1
ATOM 558 C CA . CYS A 1 78 ? 29.968 0.409 2.291 1.00 51.34 78 CYS A CA 1
ATOM 559 C C . CYS A 1 78 ? 31.254 -0.348 2.655 1.00 51.34 78 CYS A C 1
ATOM 561 O O . CYS A 1 78 ? 31.910 -0.045 3.646 1.00 51.34 78 CYS A O 1
ATOM 563 N N . GLY A 1 79 ? 31.570 -1.390 1.893 1.00 41.94 79 GLY A N 1
ATOM 564 C CA . GLY A 1 79 ? 32.833 -2.101 1.950 1.00 41.94 79 GLY A CA 1
ATOM 565 C C . GLY A 1 79 ? 33.723 -1.558 0.851 1.00 41.94 79 GLY A C 1
ATOM 566 O O . GLY A 1 79 ? 33.711 -2.074 -0.262 1.00 41.94 79 GLY A O 1
ATOM 567 N N . CYS A 1 80 ? 34.473 -0.504 1.167 1.00 50.91 80 CYS A N 1
ATOM 568 C CA . CYS A 1 80 ? 35.691 -0.153 0.451 1.00 50.91 80 CYS A CA 1
ATOM 569 C C . CYS A 1 80 ? 36.548 -1.419 0.286 1.00 50.91 80 CYS A C 1
ATOM 571 O O . CYS A 1 80 ? 37.081 -1.940 1.263 1.00 50.91 80 CYS A O 1
ATOM 573 N N . GLY A 1 81 ? 36.644 -1.927 -0.940 1.00 43.72 81 GLY A N 1
ATOM 574 C CA . GLY A 1 81 ? 37.472 -3.069 -1.308 1.00 43.72 81 GLY A CA 1
ATOM 575 C C . GLY A 1 81 ? 38.357 -2.668 -2.472 1.00 43.72 81 GLY A C 1
ATOM 576 O O . GLY A 1 81 ? 37.957 -2.770 -3.627 1.00 43.72 81 GLY A O 1
ATOM 577 N N . SER A 1 82 ? 39.527 -2.148 -2.126 1.00 48.03 82 SER A N 1
ATOM 578 C CA . SER A 1 82 ? 40.598 -1.710 -3.009 1.00 48.03 82 SER A CA 1
ATOM 579 C C . SER A 1 82 ? 40.923 -2.740 -4.095 1.00 48.03 82 SER A C 1
ATOM 581 O O . SER A 1 82 ? 41.196 -3.904 -3.796 1.00 48.03 82 SER A O 1
ATOM 583 N N . LYS A 1 83 ? 40.978 -2.279 -5.342 1.00 43.91 83 LYS A N 1
ATOM 584 C CA . LYS A 1 83 ? 41.893 -2.804 -6.352 1.00 43.91 83 LYS A CA 1
ATOM 585 C C . LYS A 1 83 ? 42.636 -1.638 -6.975 1.00 43.91 83 LYS A C 1
ATOM 587 O O . LYS A 1 83 ? 41.978 -0.596 -7.185 1.00 43.91 83 LYS A O 1
#

pLDDT: mean 75.97, std 17.25, range [39.56, 92.75]

Solvent-accessible surface area (backbone atoms only — not comparable to full-atom values): 5092 Å² total; per-residue (Å²): 134,84,71,87,75,54,50,83,40,28,46,46,56,45,41,73,76,37,58,63,24,39,58,46,35,25,72,75,38,61,61,55,31,94,87,46,77,68,61,49,82,43,24,46,37,59,51,19,59,76,73,71,46,63,50,71,57,54,45,33,32,43,61,56,72,56,72,78,73,73,68,92,74,70,79,82,67,87,69,89,72,89,128